Protein AF-A0A2D7F8H2-F1 (afdb_monomer_lite)

Sequence (88 aa):
MVIWSIIGLAVLSTAIAYIVFFHILKVSGPTNAMLVTLLIPVSAILLGTLLLNETLLPQHFIGAAIIGSALLIFDGRLLGLFRASKSV

Foldseek 3Di:
DVVVVVVCCCVPVPVVVVVVLVVCCVPVNDLVSVLVVLCVLLVVVVCCCPPVVDDDDPVSVVVNVVSVVVSCVSVCVVVVVVVVVPDD

Secondary structure (DSSP, 8-state):
-HHHHHHHIIIIIIIIHHHHHHHHHHHHHHHHHHHHHHHHHHHHHHHHHHHH-----HHHHHHHHHHHHHHHHHT-HHHHHHHHTT--

Structure (mmCIF, N/CA/C/O backbone):
data_AF-A0A2D7F8H2-F1
#
_entry.id   AF-A0A2D7F8H2-F1
#
loop_
_atom_site.group_PDB
_atom_site.id
_atom_site.type_symbol
_atom_site.label_atom_id
_atom_site.label_alt_id
_atom_site.label_comp_id
_atom_site.label_asym_id
_atom_site.label_entity_id
_atom_site.label_seq_id
_atom_site.pdbx_PDB_ins_code
_atom_site.Cartn_x
_atom_site.Cartn_y
_atom_site.Cartn_z
_atom_site.occupancy
_atom_site.B_iso_or_equiv
_atom_site.auth_seq_id
_atom_site.auth_comp_id
_atom_site.auth_asym_id
_atom_site.auth_atom_id
_atom_site.pdbx_PDB_model_num
ATOM 1 N N . MET A 1 1 ? 22.648 -9.365 -14.919 1.00 76.50 1 MET A N 1
ATOM 2 C CA . MET A 1 1 ? 21.583 -9.771 -13.971 1.00 76.50 1 MET A CA 1
ATOM 3 C C . MET A 1 1 ? 20.759 -8.582 -13.488 1.00 76.50 1 MET A C 1
ATOM 5 O O . MET A 1 1 ? 19.550 -8.633 -13.632 1.00 76.50 1 MET A O 1
ATOM 9 N N . VAL A 1 2 ? 21.382 -7.484 -13.046 1.00 92.38 2 VAL A N 1
ATOM 10 C CA . VAL A 1 2 ? 20.683 -6.282 -12.534 1.00 92.38 2 VAL A CA 1
ATOM 11 C C . VAL A 1 2 ? 19.670 -5.671 -13.517 1.00 92.38 2 VAL A C 1
ATOM 13 O O . VAL A 1 2 ? 18.579 -5.288 -13.114 1.00 92.38 2 VAL A O 1
ATOM 16 N N . ILE A 1 3 ? 19.991 -5.637 -14.816 1.00 95.06 3 ILE A N 1
ATOM 17 C CA . ILE A 1 3 ? 19.111 -5.069 -15.856 1.00 95.06 3 ILE A CA 1
ATOM 18 C C . ILE A 1 3 ? 17.747 -5.774 -15.895 1.00 95.06 3 ILE A C 1
ATOM 20 O O . ILE A 1 3 ? 16.718 -5.110 -15.949 1.00 95.06 3 ILE 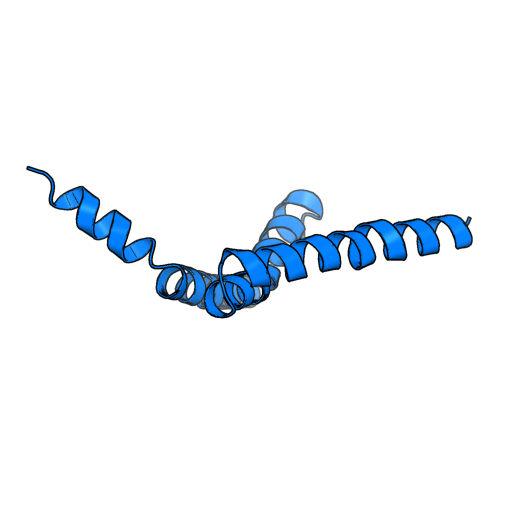A O 1
ATOM 24 N N . TRP A 1 4 ? 17.720 -7.105 -15.786 1.00 94.25 4 TRP A N 1
ATOM 25 C CA . TRP A 1 4 ? 16.471 -7.872 -15.762 1.00 94.25 4 TRP A CA 1
ATOM 26 C C . TRP A 1 4 ? 15.660 -7.622 -14.489 1.00 94.25 4 TRP A C 1
ATOM 28 O O . TRP A 1 4 ? 14.440 -7.521 -14.562 1.00 94.25 4 TRP A O 1
ATOM 38 N N . SER A 1 5 ? 16.321 -7.456 -13.339 1.00 94.56 5 SER A N 1
ATOM 39 C CA . SER A 1 5 ? 15.657 -7.091 -12.080 1.00 94.56 5 SER A CA 1
ATOM 40 C C . SER A 1 5 ? 15.010 -5.706 -12.154 1.00 94.56 5 SER A C 1
ATOM 42 O O . SER A 1 5 ? 13.874 -5.542 -11.717 1.00 94.56 5 SER A O 1
ATOM 44 N N . ILE A 1 6 ? 15.696 -4.725 -12.753 1.00 95.88 6 ILE A N 1
ATOM 45 C CA . ILE A 1 6 ? 15.160 -3.368 -12.940 1.00 95.88 6 ILE A CA 1
ATOM 46 C C . ILE A 1 6 ? 13.960 -3.392 -13.888 1.00 95.88 6 ILE A C 1
ATOM 48 O O . ILE A 1 6 ? 12.934 -2.790 -13.582 1.00 95.88 6 ILE A O 1
ATOM 52 N N . ILE A 1 7 ? 14.063 -4.111 -15.011 1.00 96.31 7 ILE A N 1
ATOM 53 C CA . ILE A 1 7 ? 12.953 -4.254 -15.963 1.00 96.31 7 ILE A CA 1
ATOM 54 C C . ILE A 1 7 ? 11.759 -4.934 -15.286 1.00 96.31 7 ILE A C 1
ATOM 56 O O . ILE A 1 7 ? 10.637 -4.446 -15.403 1.00 96.31 7 ILE A O 1
ATOM 60 N N . GLY A 1 8 ? 11.992 -6.013 -14.533 1.00 95.00 8 GLY A N 1
ATOM 61 C CA . GLY A 1 8 ? 10.946 -6.707 -13.785 1.00 95.00 8 GLY A CA 1
ATOM 62 C C . GLY A 1 8 ? 10.234 -5.783 -12.796 1.00 95.00 8 GLY A C 1
ATOM 63 O O . GLY A 1 8 ? 9.009 -5.698 -12.821 1.00 95.00 8 GLY A O 1
ATOM 64 N N . LEU A 1 9 ? 10.988 -5.034 -11.987 1.00 94.44 9 LEU A N 1
ATOM 65 C CA . LEU A 1 9 ? 10.431 -4.075 -11.031 1.00 94.44 9 LEU A CA 1
ATOM 66 C C . LEU A 1 9 ? 9.636 -2.965 -11.737 1.00 94.44 9 LEU A C 1
ATOM 68 O O . LEU A 1 9 ? 8.492 -2.700 -11.374 1.00 94.44 9 LEU A O 1
ATOM 72 N N . ALA A 1 10 ? 10.214 -2.349 -12.771 1.00 94.88 10 ALA A N 1
ATOM 73 C CA . ALA A 1 10 ? 9.593 -1.242 -13.490 1.00 94.88 10 ALA A CA 1
ATOM 74 C C . ALA A 1 10 ? 8.304 -1.660 -14.213 1.00 94.88 10 ALA A C 1
ATOM 76 O O . ALA A 1 10 ? 7.319 -0.922 -14.203 1.00 94.88 10 ALA A O 1
ATOM 77 N N . VAL A 1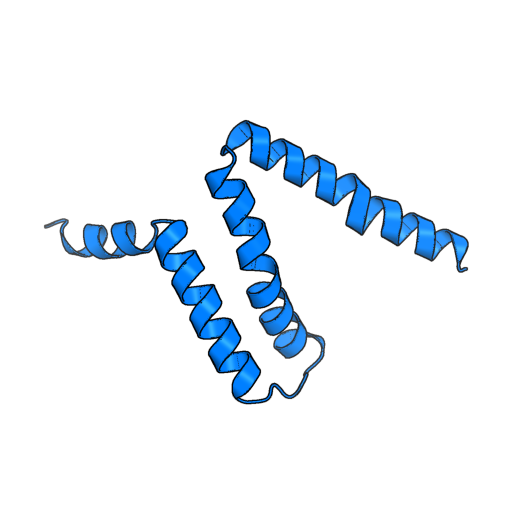 11 ? 8.281 -2.842 -14.828 1.00 95.75 11 VAL A N 1
ATOM 78 C CA . VAL A 1 11 ? 7.111 -3.307 -15.580 1.00 95.75 11 VAL A CA 1
ATOM 79 C C . VAL A 1 11 ? 6.043 -3.858 -14.636 1.00 95.75 11 VAL A C 1
ATOM 81 O O . VAL A 1 11 ? 4.908 -3.382 -14.662 1.00 95.75 11 VAL A O 1
ATOM 84 N N . LEU A 1 12 ? 6.393 -4.831 -13.789 1.00 93.81 12 LEU A N 1
ATOM 85 C CA . LEU A 1 12 ? 5.418 -5.549 -12.963 1.00 93.81 12 LEU A CA 1
ATOM 86 C C . LEU A 1 12 ? 4.932 -4.709 -11.781 1.00 93.81 12 LEU A C 1
ATOM 88 O O . LEU A 1 12 ? 3.726 -4.590 -11.577 1.00 93.81 12 LEU A O 1
ATOM 92 N N . SER A 1 13 ? 5.849 -4.111 -11.017 1.00 91.81 13 SER A N 1
ATOM 93 C CA . SER A 1 13 ? 5.485 -3.391 -9.790 1.00 91.81 13 SER A CA 1
ATOM 94 C C . SER A 1 13 ? 4.997 -1.967 -10.050 1.00 91.81 13 SER A C 1
ATOM 96 O O . SER A 1 13 ? 4.302 -1.419 -9.197 1.00 91.81 13 SER A O 1
ATOM 98 N N . THR A 1 14 ? 5.350 -1.366 -11.193 1.00 93.25 14 THR A N 1
ATOM 99 C CA . THR A 1 14 ? 5.058 0.051 -11.463 1.00 93.25 14 THR A CA 1
ATOM 100 C C . THR A 1 14 ? 4.124 0.238 -12.653 1.00 93.25 14 THR A C 1
ATOM 102 O O . THR A 1 14 ? 3.009 0.724 -12.472 1.00 93.25 14 THR A O 1
ATOM 105 N N . ALA A 1 15 ? 4.528 -0.144 -13.869 1.00 95.62 15 ALA A N 1
ATOM 106 C CA . ALA A 1 15 ? 3.737 0.143 -15.069 1.00 95.62 15 ALA A CA 1
ATOM 107 C C . ALA A 1 15 ? 2.364 -0.550 -15.040 1.00 95.62 15 ALA A C 1
ATOM 109 O O . ALA A 1 15 ? 1.337 0.106 -15.221 1.00 95.62 15 ALA A O 1
ATOM 110 N N . ILE A 1 16 ? 2.331 -1.855 -14.752 1.00 95.44 16 ILE A N 1
ATOM 111 C CA . ILE A 1 16 ? 1.078 -2.621 -14.665 1.00 95.44 16 ILE A CA 1
ATOM 112 C C . ILE A 1 16 ? 0.222 -2.134 -13.490 1.00 95.44 16 ILE A C 1
ATOM 114 O O . ILE A 1 16 ? -0.978 -1.911 -13.661 1.00 95.44 16 ILE A O 1
ATOM 118 N N . ALA A 1 17 ? 0.833 -1.903 -12.325 1.00 90.81 17 ALA A N 1
ATOM 119 C CA . ALA A 1 17 ? 0.131 -1.388 -11.152 1.00 90.81 17 ALA A CA 1
ATOM 120 C C . ALA A 1 17 ? -0.551 -0.039 -11.436 1.00 90.81 17 ALA A C 1
ATOM 122 O O . ALA A 1 17 ? -1.714 0.147 -11.076 1.00 90.81 17 ALA A O 1
ATOM 123 N N . TYR A 1 18 ? 0.118 0.877 -12.147 1.00 91.69 18 TYR A N 1
ATOM 124 C CA . TYR A 1 18 ? -0.479 2.161 -12.512 1.00 91.69 18 TYR A CA 1
ATOM 125 C C . TYR A 1 18 ? -1.623 2.035 -13.512 1.00 91.69 18 TYR A C 1
ATOM 127 O O . TYR A 1 18 ? -2.617 2.746 -13.374 1.00 91.69 18 TYR A O 1
ATOM 135 N N . ILE A 1 19 ? -1.531 1.130 -14.490 1.00 93.88 19 ILE A N 1
ATOM 136 C CA . ILE A 1 19 ? -2.644 0.879 -15.417 1.00 93.88 19 ILE A CA 1
ATOM 137 C C . ILE A 1 19 ? -3.890 0.452 -14.633 1.00 93.88 19 ILE A C 1
ATOM 139 O O . ILE A 1 19 ? -4.972 1.003 -14.848 1.00 93.88 19 ILE A O 1
ATOM 143 N N . VAL A 1 20 ? -3.731 -0.475 -13.684 1.00 90.00 20 VAL A N 1
ATOM 144 C CA . VAL A 1 20 ? -4.821 -0.923 -12.807 1.00 90.00 20 VAL A CA 1
ATOM 145 C C . VAL A 1 20 ? -5.323 0.224 -11.927 1.00 90.00 20 VAL A C 1
ATOM 147 O O . VAL A 1 20 ? -6.530 0.433 -11.841 1.00 90.00 20 VAL A O 1
ATOM 150 N N . PHE A 1 21 ? -4.430 1.016 -11.332 1.00 87.81 21 PHE A N 1
ATOM 151 C CA . PHE A 1 21 ? -4.801 2.171 -10.510 1.00 87.81 21 PHE A CA 1
ATOM 152 C C . PHE A 1 21 ? -5.649 3.187 -11.288 1.00 87.81 21 PHE A C 1
ATOM 154 O O . PHE A 1 21 ? -6.724 3.578 -10.831 1.00 87.81 21 PHE A O 1
ATOM 161 N N . PHE A 1 22 ? -5.221 3.575 -12.493 1.00 89.44 22 PHE A N 1
ATOM 162 C CA . PHE A 1 22 ? -5.985 4.498 -13.334 1.00 89.44 22 PHE A CA 1
ATOM 163 C C . PHE A 1 22 ? -7.300 3.891 -13.827 1.00 89.44 22 PHE A C 1
ATOM 165 O O . PHE A 1 22 ? -8.278 4.617 -14.015 1.00 89.44 22 PHE A O 1
ATOM 172 N N . HIS A 1 23 ? -7.350 2.573 -14.023 1.00 89.81 23 HIS A N 1
ATOM 173 C CA . HIS A 1 23 ? -8.592 1.878 -14.338 1.00 89.81 23 HIS A CA 1
ATOM 174 C C . HIS A 1 23 ? -9.580 1.927 -13.163 1.00 89.81 23 HIS A C 1
ATOM 176 O O . HIS A 1 23 ? -10.724 2.335 -13.355 1.00 89.81 23 HIS A O 1
ATOM 182 N N . ILE A 1 24 ? -9.135 1.603 -11.945 1.00 86.81 24 ILE A N 1
ATOM 183 C CA . ILE A 1 24 ? -9.950 1.698 -10.721 1.00 86.81 24 ILE A CA 1
ATOM 184 C C . ILE A 1 24 ? -10.447 3.131 -10.527 1.00 86.81 24 ILE A C 1
ATOM 186 O O . ILE A 1 24 ? -11.624 3.340 -10.239 1.00 86.81 24 ILE A O 1
ATOM 190 N N . LEU A 1 25 ? -9.581 4.122 -10.751 1.00 86.75 25 LEU A N 1
ATOM 191 C CA . LEU A 1 25 ? -9.948 5.531 -10.652 1.00 86.75 25 LEU A CA 1
ATOM 192 C C . LEU A 1 25 ? -11.062 5.911 -11.642 1.00 86.75 25 LEU A C 1
ATOM 194 O O . LEU A 1 25 ? -11.971 6.655 -11.279 1.00 86.75 25 LEU A O 1
ATOM 198 N N . LYS A 1 26 ? -11.016 5.382 -12.872 1.00 86.19 26 LYS A N 1
ATOM 199 C CA . LYS A 1 26 ? -12.052 5.604 -13.894 1.00 86.19 26 LYS A CA 1
ATOM 200 C C . LYS A 1 26 ? -13.373 4.898 -13.581 1.00 86.19 26 LYS A C 1
ATOM 202 O O . LYS A 1 26 ? -14.421 5.470 -13.854 1.00 86.19 26 LYS A O 1
ATOM 207 N N . VAL A 1 27 ? -13.331 3.668 -13.064 1.00 84.25 27 VAL A N 1
ATOM 208 C CA . VAL A 1 27 ? -14.528 2.826 -12.873 1.00 84.25 27 VAL A CA 1
ATOM 209 C C . VAL A 1 27 ? -15.228 3.102 -11.542 1.00 84.25 27 VAL A C 1
ATOM 211 O O . VAL A 1 27 ? -16.451 3.192 -11.501 1.00 84.25 27 VAL A O 1
ATOM 214 N N . SER A 1 28 ? -14.467 3.259 -10.459 1.00 80.81 28 SER A N 1
ATOM 215 C CA . SER A 1 28 ? -14.997 3.314 -9.090 1.00 80.81 28 SER A CA 1
ATOM 216 C C . SER A 1 28 ? -14.960 4.717 -8.474 1.00 80.81 28 SER A C 1
ATOM 218 O O . SER A 1 28 ? -15.451 4.909 -7.360 1.00 80.81 28 SER A O 1
ATOM 220 N N . GLY A 1 29 ? -14.383 5.696 -9.176 1.00 81.56 29 GLY A N 1
ATOM 221 C CA . GLY A 1 29 ? -14.213 7.063 -8.694 1.00 81.56 29 GLY A CA 1
ATOM 222 C C . GLY A 1 29 ? -13.119 7.217 -7.622 1.00 81.56 29 GLY A C 1
ATOM 223 O O . GLY A 1 29 ? -12.548 6.235 -7.136 1.00 81.56 29 GLY A O 1
ATOM 224 N N . PRO A 1 30 ? -12.803 8.466 -7.232 1.00 74.19 30 PRO A N 1
ATOM 225 C CA . PRO A 1 30 ? -11.672 8.776 -6.355 1.00 74.19 30 PRO A CA 1
ATOM 226 C C . PRO A 1 30 ? -11.802 8.182 -4.946 1.00 74.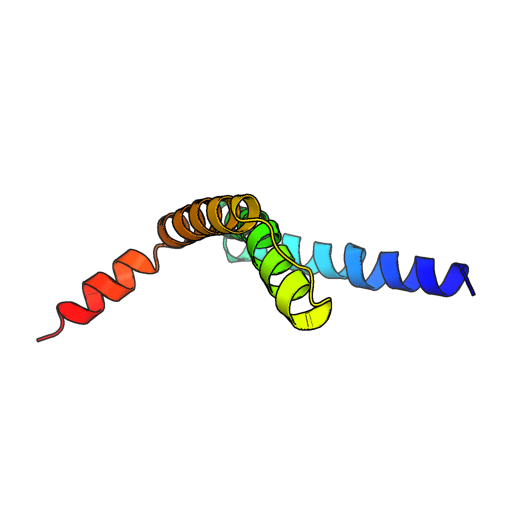19 30 PRO A C 1
ATOM 228 O O . PRO A 1 30 ? -10.799 7.765 -4.375 1.00 74.19 30 PRO A O 1
ATOM 231 N N . THR A 1 31 ? -13.017 8.065 -4.401 1.00 74.69 31 THR A N 1
ATOM 232 C CA . THR A 1 31 ? -13.239 7.534 -3.046 1.00 74.69 31 THR A CA 1
ATOM 233 C C . THR A 1 31 ? -12.774 6.083 -2.908 1.00 74.69 31 THR A C 1
ATOM 235 O O . THR A 1 31 ? -12.037 5.755 -1.982 1.00 74.69 31 THR A O 1
ATOM 238 N N . ASN A 1 32 ? -13.125 5.219 -3.863 1.00 74.94 32 ASN A N 1
ATOM 239 C CA . ASN A 1 32 ? -12.709 3.815 -3.845 1.00 74.94 32 ASN A CA 1
ATOM 240 C C . ASN A 1 32 ? -11.220 3.645 -4.181 1.00 74.94 32 ASN A C 1
ATOM 242 O O . ASN A 1 32 ? -10.569 2.733 -3.676 1.00 74.94 32 ASN A O 1
ATOM 246 N N . ALA A 1 33 ? -10.645 4.543 -4.985 1.00 81.12 33 ALA A N 1
ATOM 247 C CA . ALA A 1 33 ? -9.205 4.548 -5.232 1.00 81.12 33 ALA A CA 1
ATOM 248 C C . ALA A 1 33 ? -8.399 4.875 -3.957 1.00 81.12 33 ALA A C 1
ATOM 250 O O . ALA A 1 33 ? -7.335 4.297 -3.741 1.00 81.12 33 ALA A O 1
ATOM 251 N N . MET A 1 34 ? -8.913 5.741 -3.074 1.00 82.19 34 MET A N 1
ATOM 252 C CA . MET A 1 34 ? -8.269 6.045 -1.787 1.00 82.19 34 MET A CA 1
ATOM 253 C C . MET A 1 34 ? -8.267 4.852 -0.820 1.00 82.19 34 MET A C 1
ATOM 255 O O . MET A 1 34 ? -7.314 4.700 -0.052 1.00 82.19 34 MET A O 1
ATOM 259 N N . LEU A 1 35 ? -9.284 3.980 -0.881 1.00 84.50 35 LEU A N 1
ATOM 260 C CA . LEU A 1 35 ? -9.321 2.741 -0.092 1.00 84.50 35 LEU A CA 1
ATOM 261 C C . LEU A 1 35 ? -8.125 1.840 -0.402 1.00 84.50 35 LEU A C 1
ATOM 263 O O . LEU A 1 35 ? -7.555 1.256 0.514 1.00 84.50 35 LEU A O 1
ATOM 267 N N . VAL A 1 36 ? -7.697 1.765 -1.666 1.00 84.44 36 VAL A N 1
ATOM 268 C CA . VAL A 1 36 ? -6.524 0.967 -2.057 1.00 84.44 36 VAL A CA 1
ATOM 269 C C . VAL A 1 36 ? -5.274 1.440 -1.317 1.00 84.44 36 VAL A C 1
ATOM 271 O O . VAL A 1 36 ? -4.532 0.611 -0.801 1.00 84.44 36 VAL A O 1
ATOM 274 N N . THR A 1 37 ? -5.064 2.752 -1.183 1.00 87.25 37 THR A N 1
ATOM 275 C CA . THR A 1 37 ? -3.922 3.307 -0.436 1.00 87.25 37 THR A CA 1
ATOM 276 C C . THR A 1 37 ? -3.988 2.966 1.051 1.00 87.25 37 THR A C 1
ATOM 278 O O . THR A 1 37 ? -2.969 2.629 1.650 1.00 87.25 37 THR A O 1
ATOM 281 N N . LEU A 1 38 ? -5.184 3.011 1.645 1.00 86.25 38 LEU A N 1
ATOM 282 C CA . LEU A 1 38 ? -5.397 2.596 3.035 1.00 86.25 38 LEU A CA 1
ATOM 283 C C . LEU A 1 38 ? -5.195 1.085 3.222 1.00 86.25 38 LEU A C 1
ATOM 285 O O . LEU A 1 38 ? -4.790 0.648 4.297 1.00 86.25 38 LEU A O 1
ATOM 289 N N . LEU A 1 39 ? -5.433 0.289 2.178 1.00 87.31 39 LEU A N 1
ATOM 290 C CA . LEU A 1 39 ? -5.245 -1.157 2.196 1.00 87.31 39 LEU A CA 1
ATOM 291 C C . LEU A 1 39 ? -3.765 -1.553 2.220 1.00 87.31 39 LEU A C 1
ATOM 293 O O . LEU A 1 39 ? -3.436 -2.523 2.901 1.00 87.31 39 LEU A O 1
ATOM 297 N N . ILE A 1 40 ? -2.882 -0.784 1.561 1.00 89.50 40 ILE A N 1
ATOM 298 C CA . ILE A 1 40 ? -1.429 -1.043 1.470 1.00 89.50 40 ILE A CA 1
ATOM 299 C C . ILE A 1 40 ? -0.822 -1.502 2.811 1.00 89.50 40 ILE A C 1
ATOM 301 O O . ILE A 1 40 ? -0.307 -2.623 2.851 1.00 89.50 40 ILE A O 1
ATOM 305 N N . PRO A 1 41 ? -0.884 -0.724 3.912 1.00 88.31 41 PRO A N 1
ATOM 306 C CA . PRO A 1 41 ? -0.274 -1.105 5.189 1.00 88.31 41 PRO A CA 1
ATOM 307 C C . PRO A 1 41 ? -0.873 -2.382 5.791 1.00 88.31 41 PRO A C 1
ATOM 309 O O . PRO A 1 41 ? -0.135 -3.204 6.328 1.00 88.31 41 PRO A O 1
ATOM 312 N N . VAL A 1 42 ? -2.187 -2.595 5.666 1.00 87.56 42 VAL A N 1
ATOM 313 C CA . VAL A 1 42 ? -2.846 -3.810 6.173 1.00 87.56 42 VAL A CA 1
ATOM 314 C C . VAL A 1 42 ? -2.362 -5.037 5.402 1.00 87.56 42 VAL A C 1
ATOM 316 O O . VAL A 1 42 ? -1.963 -6.032 6.010 1.00 87.56 42 VAL A O 1
ATOM 319 N N . SER A 1 43 ? -2.330 -4.958 4.070 1.00 87.81 43 SER A N 1
ATOM 320 C CA . SER A 1 43 ? -1.801 -6.033 3.226 1.00 87.81 43 SER A CA 1
ATOM 321 C C . SER A 1 43 ? -0.304 -6.274 3.435 1.00 87.81 43 SER A C 1
ATOM 323 O O . SER A 1 43 ? 0.116 -7.427 3.444 1.00 87.81 43 SER A O 1
ATOM 325 N N . ALA A 1 44 ? 0.496 -5.227 3.659 1.00 89.50 44 ALA A N 1
ATOM 326 C CA . ALA A 1 44 ? 1.928 -5.356 3.922 1.00 89.50 44 ALA A CA 1
ATOM 327 C C . ALA A 1 44 ? 2.202 -6.126 5.222 1.00 89.50 44 ALA A C 1
ATOM 329 O O . ALA A 1 44 ? 3.017 -7.041 5.225 1.00 89.50 44 ALA A O 1
ATOM 330 N N . ILE A 1 45 ? 1.476 -5.817 6.301 1.00 88.88 45 ILE A N 1
ATOM 331 C CA . ILE A 1 45 ? 1.609 -6.502 7.598 1.00 88.88 45 ILE A CA 1
ATOM 332 C C . ILE A 1 45 ? 1.139 -7.966 7.505 1.00 88.88 45 ILE A C 1
ATOM 334 O O . ILE A 1 45 ? 1.795 -8.868 8.032 1.00 88.88 45 ILE A O 1
ATOM 338 N N . LEU A 1 46 ? 0.028 -8.223 6.803 1.00 87.44 46 LEU A N 1
ATOM 339 C CA . LEU A 1 46 ? -0.472 -9.581 6.550 1.00 87.44 46 LEU A CA 1
ATOM 340 C C . LEU A 1 46 ? 0.527 -10.426 5.755 1.00 87.44 46 LEU A C 1
ATOM 342 O O . LEU A 1 46 ? 0.805 -11.566 6.116 1.00 87.44 46 LEU A O 1
ATOM 346 N N . LEU A 1 47 ? 1.078 -9.875 4.675 1.00 88.56 47 LEU A N 1
ATOM 347 C CA . LEU A 1 47 ? 2.053 -10.589 3.854 1.00 88.56 47 LEU A CA 1
ATOM 348 C C . LEU A 1 47 ? 3.400 -10.733 4.573 1.00 88.56 47 LEU A C 1
ATOM 350 O O . LEU A 1 47 ? 4.004 -11.796 4.488 1.00 88.56 47 LEU A O 1
ATOM 354 N N . GLY A 1 48 ? 3.849 -9.723 5.322 1.00 87.88 48 GLY A N 1
ATOM 355 C CA . GLY A 1 48 ? 5.083 -9.780 6.116 1.00 87.88 48 GLY A CA 1
ATOM 356 C C . GLY A 1 48 ? 5.034 -10.855 7.204 1.00 87.88 48 GLY A C 1
ATOM 357 O O . GLY A 1 48 ? 5.972 -11.635 7.362 1.00 87.88 48 GLY A O 1
ATOM 358 N N . THR A 1 49 ? 3.897 -10.990 7.890 1.00 85.19 49 THR A N 1
ATOM 359 C CA . THR A 1 49 ? 3.698 -12.088 8.853 1.00 85.19 49 THR A CA 1
ATOM 360 C C . THR A 1 49 ? 3.602 -13.448 8.188 1.00 85.19 49 THR A C 1
ATOM 362 O O . THR A 1 49 ? 4.254 -14.383 8.642 1.00 85.19 49 THR A O 1
ATOM 365 N N . LEU A 1 50 ? 2.805 -13.576 7.124 1.00 86.31 50 LEU A N 1
ATOM 366 C CA . LEU A 1 50 ? 2.510 -14.878 6.527 1.00 86.31 50 LEU A CA 1
ATOM 367 C C . LEU A 1 50 ? 3.659 -15.428 5.671 1.00 86.31 50 LEU A C 1
ATOM 369 O O . LEU A 1 50 ? 3.906 -16.630 5.680 1.00 86.31 50 LEU A O 1
ATOM 373 N N . LEU A 1 51 ? 4.332 -14.568 4.902 1.00 89.56 51 LEU A N 1
ATOM 374 C CA . LEU A 1 51 ? 5.368 -14.974 3.945 1.00 89.56 51 LEU A CA 1
ATOM 375 C C . LEU A 1 51 ? 6.782 -14.806 4.500 1.00 89.56 51 LEU A C 1
ATOM 377 O O . LEU A 1 51 ? 7.638 -15.644 4.226 1.00 89.56 51 LEU A O 1
ATOM 381 N N . LEU A 1 52 ? 7.037 -13.729 5.248 1.00 85.50 52 LEU A N 1
ATOM 382 C CA . LEU A 1 52 ? 8.366 -13.419 5.785 1.00 85.50 52 LEU A CA 1
ATOM 383 C C . LEU A 1 52 ? 8.565 -13.919 7.227 1.00 85.50 52 LEU A C 1
ATOM 385 O O . LEU A 1 52 ? 9.695 -13.889 7.709 1.00 85.50 52 LEU A O 1
ATOM 389 N N . ASN A 1 53 ? 7.514 -14.419 7.897 1.00 79.62 53 ASN A N 1
ATOM 390 C CA . ASN A 1 53 ? 7.535 -14.805 9.317 1.00 79.62 53 ASN A CA 1
ATOM 391 C C . ASN A 1 53 ? 8.071 -13.686 10.232 1.00 79.62 53 ASN A C 1
ATOM 393 O O . ASN A 1 53 ? 8.744 -13.950 11.231 1.00 79.62 53 ASN A O 1
ATOM 397 N N . GLU A 1 54 ? 7.790 -12.423 9.899 1.00 81.12 54 GLU A N 1
ATOM 398 C CA . GLU A 1 54 ? 8.227 -11.295 10.721 1.00 81.12 54 GLU A CA 1
ATOM 399 C C . GLU A 1 54 ? 7.523 -11.286 12.082 1.00 81.12 54 GLU A C 1
ATOM 401 O O . GLU A 1 54 ? 6.292 -11.320 12.184 1.00 81.12 54 GLU A O 1
ATOM 406 N N . THR A 1 55 ? 8.314 -11.180 13.151 1.00 80.88 55 THR A N 1
ATOM 407 C CA . THR A 1 55 ? 7.810 -10.991 14.511 1.00 80.88 55 THR A CA 1
ATOM 408 C C . THR A 1 55 ? 7.282 -9.570 14.662 1.00 80.88 55 THR A C 1
ATOM 410 O O . THR A 1 55 ? 8.026 -8.617 14.896 1.00 80.88 55 THR A O 1
ATOM 413 N N . LEU A 1 56 ? 5.968 -9.410 14.521 1.00 78.06 56 LEU A N 1
ATOM 414 C CA . LEU A 1 56 ? 5.328 -8.117 14.707 1.00 78.06 56 LEU A CA 1
ATOM 415 C C . LEU A 1 56 ? 5.340 -7.697 16.176 1.00 78.06 56 LEU A C 1
ATOM 417 O O . LEU A 1 56 ? 4.877 -8.423 17.056 1.00 78.06 56 LEU A O 1
ATOM 421 N N . LEU A 1 57 ? 5.790 -6.469 16.427 1.00 85.94 57 LEU A N 1
ATOM 422 C CA . LEU A 1 57 ? 5.597 -5.830 17.719 1.00 85.94 57 LEU A CA 1
ATOM 423 C C . LEU A 1 57 ? 4.108 -5.505 17.931 1.00 85.94 57 LEU A C 1
ATOM 425 O O . LEU A 1 57 ? 3.383 -5.255 16.962 1.00 85.94 57 LEU A O 1
ATOM 429 N N . PRO A 1 58 ? 3.651 -5.398 19.194 1.00 83.31 58 PRO A N 1
ATOM 430 C CA . PRO A 1 58 ? 2.270 -5.028 19.518 1.00 83.31 58 PRO A CA 1
ATOM 431 C C . PRO A 1 58 ? 1.789 -3.743 18.826 1.00 83.31 58 PRO A C 1
ATOM 433 O O . PRO A 1 58 ? 0.619 -3.611 18.478 1.00 83.31 58 PRO A O 1
ATOM 436 N N . GLN A 1 59 ? 2.706 -2.808 18.568 1.00 86.69 59 GLN A N 1
ATOM 437 C CA . GLN A 1 59 ? 2.423 -1.541 17.891 1.00 86.69 59 GLN A CA 1
ATOM 438 C C . GLN A 1 59 ? 1.940 -1.737 16.444 1.00 86.69 59 GLN A C 1
ATOM 440 O O . GLN A 1 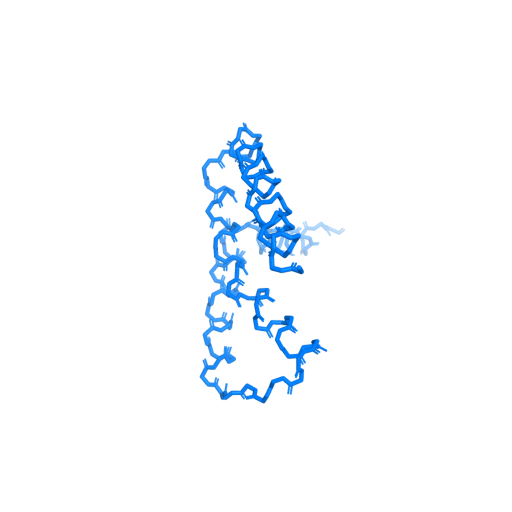59 ? 1.052 -1.013 15.998 1.00 86.69 59 GLN A O 1
ATOM 445 N N . HIS A 1 60 ? 2.459 -2.742 15.727 1.00 85.50 60 HIS A N 1
ATOM 446 C CA . HIS A 1 60 ? 2.025 -3.053 14.362 1.00 85.50 60 HIS A CA 1
ATOM 447 C C . HIS A 1 60 ? 0.595 -3.595 14.342 1.00 85.50 60 HIS A C 1
ATOM 449 O O . HIS A 1 60 ? -0.180 -3.229 13.464 1.00 85.50 60 HIS A O 1
ATOM 455 N N . PHE A 1 61 ? 0.215 -4.401 15.339 1.00 82.50 61 PHE A N 1
ATOM 456 C CA . PHE A 1 61 ? -1.161 -4.882 15.483 1.00 82.50 61 PHE A CA 1
ATOM 457 C C . PHE A 1 61 ? -2.138 -3.744 15.777 1.00 82.50 61 PHE A C 1
ATOM 459 O O . PHE A 1 61 ? -3.208 -3.693 15.176 1.00 82.50 61 PHE A O 1
ATOM 466 N N . ILE A 1 62 ? -1.762 -2.806 16.652 1.00 88.81 62 ILE A N 1
ATOM 467 C CA . ILE A 1 62 ? -2.589 -1.629 16.955 1.00 88.81 62 ILE A CA 1
ATOM 468 C C . ILE A 1 62 ? -2.752 -0.761 15.701 1.00 88.81 62 ILE A C 1
ATOM 470 O O . ILE A 1 62 ? -3.874 -0.401 15.347 1.00 88.81 62 ILE A O 1
ATOM 474 N N . GLY A 1 63 ? -1.659 -0.478 14.986 1.00 88.31 63 GLY A N 1
ATOM 475 C CA . GLY A 1 63 ? -1.706 0.270 13.728 1.00 88.31 63 GLY A CA 1
ATOM 476 C C . GLY A 1 63 ? -2.565 -0.422 12.665 1.00 88.31 63 GLY A C 1
ATOM 477 O O . GLY A 1 63 ? -3.428 0.214 12.061 1.00 88.31 63 GLY A O 1
ATOM 478 N N . ALA A 1 64 ? -2.398 -1.736 12.489 1.00 86.88 64 ALA A N 1
ATOM 479 C CA . ALA A 1 64 ? -3.200 -2.535 11.565 1.00 86.88 64 ALA A CA 1
ATOM 480 C C . ALA A 1 64 ? -4.691 -2.526 11.935 1.00 86.88 64 ALA A C 1
ATOM 482 O O . ALA A 1 64 ? -5.533 -2.385 11.050 1.00 86.88 64 ALA A O 1
ATOM 483 N N . ALA A 1 65 ? -5.027 -2.623 13.225 1.00 86.94 65 ALA A N 1
ATOM 484 C CA . ALA A 1 65 ? -6.407 -2.568 13.701 1.00 86.94 65 ALA A CA 1
ATOM 485 C C . ALA A 1 65 ? -7.048 -1.197 13.437 1.00 86.94 65 ALA A C 1
ATOM 487 O O . ALA A 1 65 ? -8.180 -1.130 12.957 1.00 86.94 65 ALA A O 1
ATOM 488 N N . ILE A 1 66 ? -6.315 -0.105 13.681 1.00 90.19 66 ILE A N 1
ATOM 489 C CA . ILE A 1 66 ? -6.788 1.258 13.408 1.00 90.19 66 ILE A CA 1
ATOM 490 C C . ILE A 1 66 ? -7.049 1.435 11.908 1.00 90.19 66 ILE A C 1
ATOM 492 O O . ILE A 1 66 ? -8.151 1.830 11.521 1.00 90.19 66 ILE A O 1
ATOM 496 N N . ILE A 1 67 ? -6.086 1.088 11.051 1.00 88.69 67 ILE A N 1
ATOM 497 C CA . ILE A 1 67 ? -6.232 1.259 9.598 1.00 88.69 67 ILE A CA 1
ATOM 498 C C . ILE A 1 67 ? -7.316 0.326 9.037 1.00 88.69 67 ILE A C 1
ATOM 500 O O . ILE A 1 67 ? -8.138 0.750 8.223 1.00 88.69 67 ILE A O 1
ATOM 504 N N . GLY A 1 68 ? -7.384 -0.916 9.523 1.00 85.19 68 GLY A N 1
ATOM 505 C CA . GLY A 1 68 ? -8.435 -1.873 9.174 1.00 85.19 68 GLY A CA 1
ATOM 506 C C . GLY A 1 68 ? -9.833 -1.383 9.558 1.00 85.19 68 GLY A C 1
ATOM 507 O O . GLY A 1 68 ? -10.770 -1.520 8.772 1.00 85.19 68 GLY A O 1
ATOM 508 N N . SER A 1 69 ? -9.980 -0.746 10.723 1.00 85.75 69 SER A N 1
ATOM 509 C CA . SER A 1 69 ? -11.254 -0.150 11.139 1.00 85.75 69 SER A CA 1
ATOM 510 C C . SER A 1 69 ? -11.668 1.024 10.243 1.00 85.75 69 SER A C 1
ATOM 512 O O . SER A 1 69 ? -12.828 1.105 9.845 1.00 85.75 69 SER A O 1
ATOM 514 N N . ALA A 1 70 ? -10.719 1.878 9.842 1.00 85.25 70 ALA A N 1
ATOM 515 C CA . ALA A 1 70 ? -10.978 2.974 8.913 1.00 85.25 70 ALA A CA 1
ATOM 516 C C . ALA A 1 70 ? -11.435 2.448 7.543 1.00 85.25 70 ALA A C 1
ATOM 518 O O . ALA A 1 70 ? -12.438 2.922 7.012 1.00 85.25 70 ALA A O 1
ATOM 519 N N . LEU A 1 71 ? -10.759 1.425 7.007 1.00 83.00 71 LEU A N 1
ATOM 520 C CA . LEU A 1 71 ? -11.163 0.743 5.772 1.00 83.00 71 LEU A CA 1
ATOM 521 C C . LEU A 1 71 ? -12.587 0.193 5.859 1.0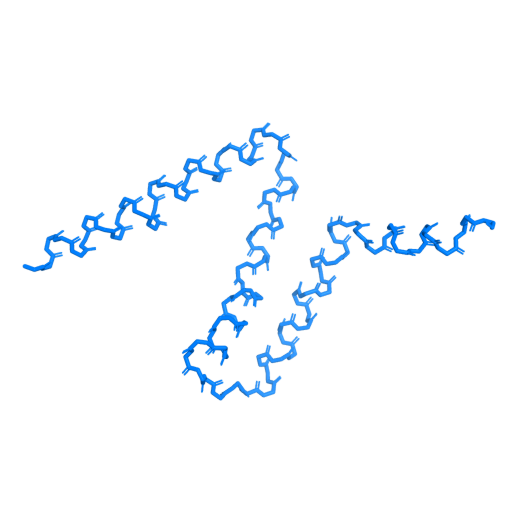0 83.00 71 LEU A C 1
ATOM 523 O O . LEU A 1 71 ? -13.386 0.443 4.965 1.00 83.00 71 LEU A O 1
ATOM 527 N N . LEU A 1 72 ? -12.925 -0.513 6.942 1.00 81.00 72 LEU A N 1
ATOM 528 C CA . LEU A 1 72 ? -14.260 -1.087 7.141 1.00 81.00 72 LEU A CA 1
ATOM 529 C C . LEU A 1 72 ? -15.373 -0.027 7.162 1.00 81.00 72 LEU A C 1
ATOM 531 O O . LEU A 1 72 ? -16.484 -0.293 6.694 1.00 81.00 72 LEU A O 1
ATOM 535 N N . ILE A 1 73 ? -15.081 1.158 7.704 1.00 81.81 73 ILE A N 1
ATOM 536 C CA . ILE A 1 73 ? -16.008 2.294 7.733 1.00 81.81 73 ILE A CA 1
ATOM 537 C C . ILE A 1 73 ? -16.130 2.924 6.338 1.00 81.81 73 ILE A C 1
ATOM 539 O O . ILE A 1 73 ? -17.248 3.138 5.871 1.00 81.81 73 ILE A O 1
ATOM 543 N N . PHE A 1 74 ? -15.009 3.188 5.657 1.00 76.81 74 PHE A N 1
ATOM 544 C CA . PHE A 1 74 ? -15.001 3.839 4.341 1.00 76.81 74 PHE A CA 1
ATOM 545 C C . PHE A 1 74 ? -15.540 2.952 3.207 1.00 76.81 74 PHE A C 1
ATOM 547 O O . PHE A 1 74 ? -16.185 3.469 2.299 1.00 76.81 74 PHE A O 1
ATOM 554 N N . ASP A 1 75 ? -15.322 1.636 3.260 1.00 74.06 75 ASP A N 1
ATOM 555 C CA . ASP A 1 75 ? -15.815 0.668 2.265 1.00 74.06 75 ASP A CA 1
ATOM 556 C C . ASP A 1 75 ? -17.331 0.409 2.413 1.00 74.06 75 ASP A C 1
ATOM 558 O O . ASP A 1 75 ? -17.963 -0.237 1.581 1.00 74.06 75 ASP A O 1
ATOM 562 N N . GLY A 1 76 ? -17.957 0.879 3.503 1.00 64.44 76 GLY A N 1
ATOM 563 C CA . GLY A 1 76 ? -19.399 0.748 3.741 1.00 64.44 76 GLY A CA 1
ATOM 564 C C . GLY A 1 76 ? -19.892 -0.693 3.958 1.00 64.44 76 GLY A C 1
ATOM 565 O O . GLY A 1 76 ? -21.066 -0.893 4.272 1.00 64.44 76 GLY A O 1
ATOM 566 N N . ARG A 1 77 ? -19.021 -1.711 3.866 1.00 61.56 77 ARG A N 1
ATOM 567 C CA . ARG A 1 77 ? -19.352 -3.133 4.100 1.00 61.56 77 ARG A CA 1
ATOM 568 C C . ARG A 1 77 ? -19.912 -3.401 5.497 1.00 61.56 77 ARG A C 1
ATOM 570 O O . ARG A 1 77 ? -20.755 -4.289 5.642 1.00 61.56 77 ARG A O 1
ATOM 577 N N . LEU A 1 78 ? -19.533 -2.604 6.501 1.00 53.53 78 LEU A N 1
ATOM 578 C CA . LEU A 1 78 ? -20.155 -2.659 7.829 1.00 53.53 78 LEU A CA 1
ATOM 579 C C . LEU A 1 78 ? -21.672 -2.401 7.771 1.00 53.53 78 LEU A C 1
ATOM 581 O O . LEU A 1 78 ? -22.431 -3.101 8.436 1.00 53.53 78 LEU A O 1
ATOM 585 N N . LEU A 1 79 ? -22.150 -1.489 6.918 1.00 54.03 79 LEU A N 1
ATOM 586 C CA . LEU A 1 79 ? -23.589 -1.231 6.749 1.00 54.03 79 LEU A CA 1
ATOM 587 C C . LEU A 1 79 ? -24.318 -2.394 6.051 1.00 54.03 79 LEU A C 1
ATOM 589 O O . LEU A 1 79 ? -25.513 -2.587 6.275 1.00 54.03 79 LEU A O 1
ATOM 593 N N . GLY A 1 80 ? -23.613 -3.194 5.243 1.00 53.44 80 GLY A N 1
ATOM 594 C CA . GLY A 1 80 ? -24.147 -4.408 4.615 1.00 53.44 80 GLY A CA 1
ATOM 595 C C . GLY A 1 80 ? -24.343 -5.561 5.604 1.00 53.44 80 GLY A C 1
ATOM 596 O O . GLY A 1 80 ? -25.388 -6.211 5.585 1.00 53.44 80 GLY A O 1
ATOM 597 N N . LEU A 1 81 ? -23.392 -5.766 6.522 1.00 55.03 81 LEU A N 1
ATOM 598 C CA . LEU A 1 81 ? -23.498 -6.781 7.582 1.00 55.03 81 LEU A CA 1
ATOM 599 C C . LEU A 1 81 ? -24.615 -6.452 8.588 1.00 55.03 81 LEU A C 1
ATOM 601 O O . LEU A 1 81 ? -25.362 -7.345 8.983 1.00 55.03 81 LEU A O 1
ATOM 605 N N . PHE A 1 82 ? -24.812 -5.172 8.927 1.00 52.12 82 PHE A N 1
ATOM 606 C CA . PHE A 1 82 ? -25.948 -4.742 9.755 1.00 52.12 82 PHE A CA 1
ATOM 607 C C . PHE A 1 82 ? -27.305 -4.801 9.023 1.00 52.12 82 PHE A C 1
ATOM 609 O O . PHE A 1 82 ? -28.338 -4.929 9.680 1.00 52.12 82 PHE A O 1
ATOM 616 N N . ARG A 1 83 ? -27.339 -4.767 7.678 1.00 49.94 83 ARG A N 1
ATOM 617 C CA . ARG A 1 83 ? -28.570 -4.984 6.882 1.00 49.94 83 ARG A CA 1
ATOM 618 C C . ARG A 1 83 ? -28.927 -6.457 6.683 1.00 49.94 83 ARG A C 1
ATOM 620 O O . ARG A 1 83 ? -30.107 -6.752 6.518 1.00 49.94 83 ARG A O 1
ATOM 627 N N . ALA A 1 84 ? -27.959 -7.372 6.732 1.00 50.94 84 ALA A N 1
ATOM 628 C CA . ALA A 1 84 ? -28.218 -8.810 6.625 1.00 50.94 84 ALA A CA 1
ATOM 629 C C . ALA A 1 84 ? -28.950 -9.386 7.856 1.00 50.94 84 ALA A C 1
ATOM 631 O O . ALA A 1 84 ? -29.664 -10.371 7.727 1.00 50.94 84 ALA A O 1
ATOM 632 N N . SER A 1 85 ? -28.861 -8.728 9.020 1.00 53.72 85 SER A N 1
ATOM 633 C CA . SER A 1 85 ? -29.612 -9.083 10.242 1.00 53.72 85 SER A CA 1
ATOM 634 C C . SER A 1 85 ? -30.996 -8.406 10.331 1.00 53.72 85 SER A C 1
ATOM 636 O O . SER A 1 85 ? -31.573 -8.260 11.408 1.00 53.72 85 SER A O 1
ATOM 638 N N . LYS A 1 86 ? -31.525 -7.906 9.204 1.00 47.94 86 LYS A N 1
ATOM 639 C CA . LYS A 1 86 ? -32.875 -7.318 9.124 1.00 47.94 86 LYS A CA 1
ATOM 640 C C . LYS A 1 86 ? -33.653 -7.753 7.876 1.00 47.94 86 LYS A C 1
ATOM 642 O O . LYS A 1 86 ? -34.549 -7.040 7.429 1.00 47.94 86 LYS A O 1
ATOM 647 N N . SER A 1 87 ? -33.308 -8.912 7.317 1.00 40.41 87 SER A N 1
ATOM 648 C CA . SER A 1 87 ? -34.212 -9.689 6.471 1.00 40.41 87 SER A CA 1
ATOM 649 C C . SER A 1 87 ? -34.842 -10.752 7.362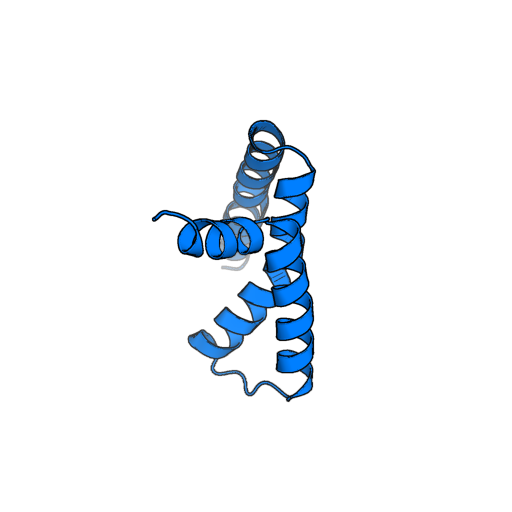 1.00 40.41 87 SER A C 1
ATOM 651 O O . SER A 1 87 ? -34.136 -11.646 7.812 1.00 40.41 87 SER A O 1
ATOM 653 N N . VAL A 1 88 ? -36.128 -10.534 7.640 1.00 46.56 88 VAL A N 1
ATOM 654 C CA . VAL A 1 88 ? -37.140 -11.412 8.254 1.00 46.56 88 VAL A CA 1
ATOM 655 C C . VAL A 1 88 ? -36.817 -12.903 8.196 1.00 46.56 88 VAL A C 1
ATOM 657 O O . VAL A 1 88 ? -36.458 -13.374 7.094 1.00 46.56 88 VAL A O 1
#

pLDDT: mean 81.86, std 13.43, range [40.41, 96.31]

Radius of gyration: 17.37 Å; chains: 1; bounding box: 59×24×36 Å